Protein AF-A0A3M1NXR2-F1 (afdb_monomer)

Structure (mmCIF, N/CA/C/O backbone):
data_AF-A0A3M1NXR2-F1
#
_entry.id   AF-A0A3M1NXR2-F1
#
loop_
_atom_site.group_PDB
_atom_site.id
_atom_site.type_symbol
_atom_site.label_atom_id
_atom_site.label_alt_id
_atom_site.label_comp_id
_atom_site.label_asym_id
_atom_site.label_entity_id
_atom_site.label_seq_id
_atom_site.pdbx_PDB_ins_code
_atom_site.Cartn_x
_atom_site.Cartn_y
_atom_site.Cartn_z
_atom_site.occupancy
_atom_site.B_iso_or_equiv
_atom_site.auth_seq_id
_atom_site.auth_comp_id
_atom_site.auth_asym_id
_atom_site.auth_atom_id
_atom_site.pdbx_PDB_model_num
ATOM 1 N N . ILE A 1 1 ? -6.628 12.000 3.036 1.00 76.62 1 ILE A N 1
ATOM 2 C CA . ILE A 1 1 ? -5.170 12.057 3.287 1.00 76.62 1 ILE A CA 1
ATOM 3 C C . ILE A 1 1 ? -4.744 13.519 3.333 1.00 76.62 1 ILE A C 1
ATOM 5 O O . ILE A 1 1 ? -5.056 14.256 2.402 1.00 76.62 1 ILE A O 1
ATOM 9 N N . GLY A 1 2 ? -4.157 13.952 4.447 1.00 85.00 2 GLY A N 1
ATOM 10 C CA . GLY A 1 2 ? -3.711 15.325 4.679 1.00 85.00 2 GLY A CA 1
ATOM 11 C C . GLY A 1 2 ? -2.404 15.678 3.963 1.00 85.00 2 GLY A C 1
ATOM 12 O O . GLY A 1 2 ? -1.681 14.808 3.490 1.00 85.00 2 GLY A O 1
ATOM 13 N N . LEU A 1 3 ? -2.099 16.979 3.904 1.00 82.31 3 LEU A N 1
ATOM 14 C CA . LEU A 1 3 ? -0.953 17.542 3.170 1.00 82.31 3 LEU A CA 1
ATOM 15 C C . LEU A 1 3 ? 0.428 17.142 3.727 1.00 82.31 3 LEU A C 1
ATOM 17 O O . LEU A 1 3 ? 1.399 17.181 2.981 1.00 82.31 3 LEU A O 1
ATOM 21 N N . ASN A 1 4 ? 0.512 16.743 5.001 1.00 91.12 4 ASN A N 1
ATOM 22 C CA . ASN A 1 4 ? 1.764 16.385 5.686 1.00 91.12 4 ASN A CA 1
ATOM 23 C C . ASN A 1 4 ? 1.843 14.895 6.047 1.00 91.12 4 ASN A C 1
ATOM 25 O O . ASN A 1 4 ? 2.584 14.519 6.950 1.00 91.12 4 ASN A O 1
ATOM 29 N N . GLU A 1 5 ? 1.050 14.055 5.384 1.00 96.56 5 GLU A N 1
ATOM 30 C CA . GLU A 1 5 ? 1.085 12.615 5.615 1.00 96.56 5 GLU A CA 1
ATOM 31 C C . GLU A 1 5 ? 1.945 11.901 4.568 1.00 96.56 5 GLU A C 1
ATOM 33 O O . GLU A 1 5 ? 1.968 12.260 3.386 1.00 96.56 5 GLU A O 1
ATOM 38 N N . HIS A 1 6 ? 2.623 10.841 4.990 1.00 96.50 6 HIS A N 1
ATOM 39 C CA . HIS A 1 6 ? 3.525 10.076 4.148 1.00 96.50 6 HIS A CA 1
ATOM 40 C C . HIS A 1 6 ? 2.839 8.813 3.650 1.00 96.50 6 HIS A C 1
ATOM 42 O O . HIS A 1 6 ? 2.620 7.870 4.416 1.00 96.50 6 HIS A O 1
ATOM 48 N N . TYR A 1 7 ? 2.561 8.764 2.345 1.00 96.38 7 TYR A N 1
ATOM 49 C CA . TYR A 1 7 ? 2.012 7.576 1.692 1.00 96.38 7 TYR A CA 1
ATOM 50 C C . TYR A 1 7 ? 2.775 6.306 2.065 1.00 96.38 7 TYR A C 1
ATOM 52 O O . TYR A 1 7 ? 4.008 6.290 2.171 1.00 96.38 7 TYR A O 1
ATOM 60 N N . CYS A 1 8 ? 2.023 5.222 2.238 1.00 96.88 8 CYS A N 1
ATOM 61 C CA . CYS A 1 8 ? 2.592 3.927 2.559 1.00 96.88 8 CYS A CA 1
ATOM 62 C C . CYS A 1 8 ? 3.596 3.490 1.482 1.00 96.88 8 CYS A C 1
ATOM 64 O O . CYS A 1 8 ? 3.244 3.238 0.332 1.00 96.88 8 CYS A O 1
ATOM 66 N N . ARG A 1 9 ? 4.866 3.336 1.871 1.00 96.06 9 ARG A N 1
ATOM 67 C CA . ARG A 1 9 ? 5.958 2.941 0.965 1.00 96.06 9 ARG A CA 1
ATOM 68 C C . ARG A 1 9 ? 5.849 1.504 0.436 1.00 96.06 9 ARG A C 1
ATOM 70 O O . ARG A 1 9 ? 6.593 1.152 -0.471 1.00 96.06 9 ARG A O 1
ATOM 77 N N . ARG A 1 10 ? 4.913 0.710 0.972 1.00 96.88 10 ARG A N 1
ATOM 78 C CA . ARG A 1 10 ? 4.549 -0.638 0.498 1.00 96.88 10 ARG A CA 1
ATOM 79 C C . ARG A 1 10 ? 3.491 -0.636 -0.612 1.00 96.88 10 ARG A C 1
ATOM 81 O O . ARG A 1 10 ? 3.087 -1.698 -1.080 1.00 96.88 10 ARG A O 1
ATOM 88 N N . TRP A 1 11 ? 2.993 0.533 -1.019 1.00 97.12 11 TRP A N 1
ATOM 89 C CA . TRP A 1 11 ? 2.186 0.627 -2.231 1.00 97.12 11 TRP A CA 1
ATOM 90 C C . TRP A 1 11 ? 3.032 0.249 -3.442 1.00 97.12 11 TRP A C 1
ATOM 92 O O . TRP A 1 11 ? 4.122 0.788 -3.628 1.00 97.12 11 TRP A O 1
ATOM 102 N N . LEU A 1 12 ? 2.496 -0.632 -4.288 1.00 96.94 12 LEU A N 1
ATOM 103 C CA . LEU A 1 12 ? 3.221 -1.187 -5.430 1.00 96.94 12 LEU A CA 1
ATOM 104 C C . LEU A 1 12 ? 3.713 -0.107 -6.413 1.00 96.94 12 LEU A C 1
ATOM 106 O O . LEU A 1 12 ? 4.806 -0.213 -6.961 1.00 96.94 12 LEU A O 1
ATOM 110 N N . SER A 1 13 ? 2.959 0.989 -6.573 1.00 96.00 13 SER A N 1
ATOM 111 C CA . SER A 1 13 ? 3.391 2.154 -7.365 1.00 96.00 13 SER A CA 1
ATOM 112 C C . SER A 1 13 ? 4.674 2.791 -6.843 1.00 96.00 13 SER A C 1
ATOM 114 O O . SER A 1 13 ? 5.447 3.313 -7.640 1.00 96.00 13 SER A O 1
ATOM 116 N N . ILE A 1 14 ? 4.899 2.772 -5.530 1.00 95.31 14 ILE A N 1
ATOM 117 C CA . ILE A 1 14 ? 6.072 3.371 -4.891 1.00 95.31 14 ILE A CA 1
ATOM 118 C C . ILE A 1 14 ? 7.226 2.368 -4.843 1.00 95.31 14 ILE A C 1
ATOM 120 O O . ILE A 1 14 ? 8.366 2.758 -5.101 1.00 95.31 14 ILE A O 1
ATOM 124 N N . SER A 1 15 ? 6.959 1.094 -4.534 1.00 93.50 15 SER A N 1
ATOM 125 C CA . SER A 1 15 ? 8.011 0.073 -4.456 1.00 93.50 15 SER A CA 1
ATOM 126 C C . SER A 1 15 ? 8.674 -0.155 -5.814 1.00 93.50 15 SER A C 1
ATOM 128 O O . SER A 1 15 ? 9.896 -0.078 -5.898 1.00 93.50 15 SER A O 1
ATOM 130 N N . VAL A 1 16 ? 7.890 -0.274 -6.892 1.00 94.19 16 VAL A N 1
ATOM 131 C CA . VAL A 1 16 ? 8.434 -0.454 -8.249 1.00 94.19 16 VAL A CA 1
ATOM 132 C C . VAL A 1 16 ? 9.298 0.739 -8.666 1.00 94.19 16 VAL A C 1
ATOM 134 O O . VAL A 1 16 ? 10.349 0.556 -9.271 1.00 94.19 16 VAL A O 1
ATOM 137 N N . LEU A 1 17 ? 8.914 1.972 -8.312 1.00 92.44 17 LEU A N 1
ATOM 138 C CA . LEU A 1 17 ? 9.742 3.150 -8.604 1.00 92.44 17 LEU A CA 1
ATOM 139 C C . LEU A 1 17 ? 11.075 3.127 -7.846 1.00 92.44 17 LEU A C 1
ATOM 141 O O . LEU A 1 17 ? 12.092 3.556 -8.388 1.00 92.44 17 LEU A O 1
ATOM 145 N N . ARG A 1 18 ? 11.092 2.622 -6.607 1.00 89.62 18 ARG A N 1
ATOM 146 C CA . ARG A 1 18 ? 12.333 2.461 -5.834 1.00 89.62 18 ARG A CA 1
ATOM 147 C C . ARG A 1 18 ? 13.232 1.384 -6.421 1.00 89.62 18 ARG A C 1
ATOM 149 O O . ARG A 1 18 ? 14.435 1.598 -6.479 1.00 89.62 18 ARG A O 1
ATOM 156 N N . GLU A 1 19 ? 12.658 0.272 -6.866 1.00 89.19 19 GLU A N 1
ATOM 157 C CA . GLU A 1 19 ? 13.390 -0.789 -7.565 1.00 89.19 19 GLU A CA 1
ATOM 158 C C . GLU A 1 19 ? 14.015 -0.250 -8.860 1.00 89.19 19 GLU A C 1
ATOM 160 O O . GLU A 1 19 ? 15.205 -0.431 -9.091 1.00 89.19 19 GLU A O 1
ATOM 165 N N . MET A 1 20 ? 13.254 0.513 -9.656 1.00 88.62 20 MET A N 1
ATOM 166 C CA . MET A 1 20 ? 13.770 1.162 -10.872 1.00 88.62 20 MET A CA 1
ATOM 167 C C . MET A 1 20 ? 14.930 2.115 -10.588 1.00 88.62 20 MET A C 1
ATOM 169 O O . MET A 1 20 ? 15.919 2.117 -11.320 1.00 88.62 20 MET A O 1
ATOM 173 N N . ALA A 1 21 ? 14.826 2.900 -9.515 1.00 86.19 21 ALA A N 1
ATOM 174 C CA . ALA A 1 21 ? 15.898 3.795 -9.098 1.00 86.19 21 ALA A CA 1
ATOM 175 C C . ALA A 1 21 ? 17.136 3.035 -8.581 1.00 86.19 21 ALA A C 1
ATOM 177 O O . ALA A 1 21 ? 18.260 3.484 -8.799 1.00 86.19 21 ALA A O 1
ATOM 178 N N . ALA A 1 22 ? 16.947 1.896 -7.906 1.00 85.62 22 ALA A N 1
ATOM 179 C CA . ALA A 1 22 ? 18.032 1.081 -7.360 1.00 85.62 22 ALA A CA 1
ATOM 180 C C . ALA A 1 22 ? 18.835 0.344 -8.444 1.00 85.62 22 ALA A C 1
ATOM 182 O O . ALA A 1 22 ? 20.045 0.184 -8.295 1.00 85.62 22 ALA A O 1
ATOM 183 N N . ASP A 1 23 ? 18.199 -0.022 -9.557 1.00 81.88 23 ASP A N 1
ATOM 184 C CA . ASP A 1 23 ? 18.844 -0.707 -10.688 1.00 81.88 23 ASP A CA 1
ATOM 185 C C . ASP A 1 23 ? 19.720 0.222 -11.555 1.00 81.88 23 ASP A C 1
ATOM 187 O O . ASP A 1 23 ? 20.118 -0.131 -12.664 1.00 81.88 23 ASP A O 1
ATOM 191 N N . GLY A 1 24 ? 20.024 1.430 -11.070 1.00 70.31 24 GLY A N 1
ATOM 192 C CA . GLY A 1 24 ? 20.849 2.414 -11.771 1.00 70.31 24 GLY A CA 1
ATOM 193 C C . GLY A 1 24 ? 20.086 3.286 -12.769 1.00 70.31 24 GLY A C 1
ATOM 194 O O . GLY A 1 24 ? 20.716 4.098 -13.439 1.00 70.31 24 GLY A O 1
ATOM 195 N N . GLY A 1 25 ? 18.754 3.158 -12.835 1.00 64.88 25 GLY A N 1
ATOM 196 C CA . GLY A 1 25 ? 17.882 3.993 -13.657 1.00 64.88 25 GLY A CA 1
ATOM 197 C C . GLY A 1 25 ? 18.117 3.785 -15.150 1.00 64.88 25 GLY A C 1
ATOM 198 O O . GLY A 1 25 ? 18.929 4.465 -15.774 1.00 64.88 25 GLY A O 1
ATOM 199 N N . SER A 1 26 ? 17.370 2.863 -15.751 1.00 65.31 26 SER A N 1
ATOM 200 C CA . SER A 1 26 ? 17.401 2.700 -17.201 1.00 65.31 26 SER A CA 1
ATOM 201 C C . SER A 1 26 ? 16.941 3.973 -17.902 1.00 65.31 26 SER A C 1
ATOM 203 O O . SER A 1 26 ? 15.879 4.529 -17.603 1.00 65.31 26 SER A O 1
ATOM 205 N N . THR A 1 27 ? 17.763 4.438 -18.839 1.00 66.06 27 THR A N 1
ATOM 206 C CA . THR A 1 27 ? 17.447 5.561 -19.724 1.00 66.06 27 THR A CA 1
ATOM 207 C C . THR A 1 27 ? 16.725 5.106 -20.985 1.00 66.06 27 THR A C 1
ATOM 209 O O . THR A 1 27 ? 16.337 5.959 -21.782 1.00 66.06 27 THR A O 1
ATOM 212 N N . ASP A 1 28 ? 16.523 3.794 -21.166 1.00 75.06 28 ASP A N 1
ATOM 213 C CA . ASP A 1 28 ? 15.774 3.254 -22.292 1.00 75.06 28 ASP A CA 1
ATOM 214 C C . ASP A 1 28 ? 14.280 3.584 -22.123 1.00 75.06 28 ASP A C 1
ATOM 216 O O . ASP A 1 28 ? 13.611 3.010 -21.260 1.00 75.06 28 ASP A O 1
ATOM 220 N N . PRO A 1 29 ? 13.711 4.480 -22.950 1.00 70.75 29 PRO A N 1
ATOM 221 C CA . PRO A 1 29 ? 12.309 4.872 -22.839 1.00 70.75 29 PRO A CA 1
ATOM 222 C C . PRO A 1 29 ? 11.335 3.729 -23.163 1.00 70.75 29 PRO A C 1
ATOM 224 O O . PRO A 1 29 ? 10.129 3.888 -22.958 1.00 70.75 29 PRO A O 1
ATOM 227 N N . THR A 1 30 ? 11.824 2.601 -23.686 1.00 77.75 30 THR A N 1
ATOM 228 C CA . THR A 1 30 ? 11.022 1.407 -23.968 1.00 77.75 30 THR A CA 1
ATOM 229 C C . THR A 1 30 ? 10.943 0.444 -22.784 1.00 77.75 30 THR A C 1
ATOM 231 O O . THR A 1 30 ? 10.048 -0.407 -22.761 1.00 77.75 30 THR A O 1
ATOM 234 N N . GLU A 1 31 ? 11.796 0.600 -21.763 1.00 84.75 31 GLU A N 1
ATOM 235 C CA . GLU A 1 31 ? 11.726 -0.243 -20.573 1.00 84.75 31 GLU A CA 1
ATOM 236 C C . GLU A 1 31 ? 10.403 -0.020 -19.839 1.00 84.75 31 GLU A C 1
ATOM 238 O O . GLU A 1 31 ? 10.038 1.089 -19.445 1.00 84.75 31 GLU A O 1
ATOM 243 N N . THR A 1 32 ? 9.677 -1.114 -19.632 1.00 89.88 32 THR A N 1
ATOM 244 C CA . THR A 1 32 ? 8.433 -1.120 -18.873 1.00 89.88 32 THR A CA 1
ATOM 245 C C . THR A 1 32 ? 8.490 -2.226 -17.839 1.00 89.88 32 THR A C 1
ATOM 247 O O . THR A 1 32 ? 8.748 -3.384 -18.168 1.00 89.88 32 THR A O 1
ATOM 250 N N . ARG A 1 33 ? 8.192 -1.881 -16.589 1.00 92.50 33 ARG A N 1
ATOM 251 C CA . ARG A 1 33 ? 8.043 -2.845 -15.502 1.00 92.50 33 ARG A CA 1
ATOM 252 C C . ARG A 1 33 ? 6.581 -3.017 -15.174 1.00 92.50 33 ARG A C 1
ATOM 254 O O . ARG A 1 33 ? 5.859 -2.036 -15.008 1.00 92.50 33 ARG A O 1
ATOM 261 N N . VAL A 1 34 ? 6.159 -4.269 -15.077 1.00 94.81 34 VAL A N 1
ATOM 262 C CA . VAL A 1 34 ? 4.802 -4.634 -14.686 1.00 94.81 34 VAL A CA 1
ATOM 263 C C . VAL A 1 34 ? 4.890 -5.527 -13.465 1.00 94.81 34 VAL A C 1
ATOM 265 O O . VAL A 1 34 ? 5.609 -6.523 -13.476 1.00 94.81 34 VAL A O 1
ATOM 268 N N . ALA A 1 35 ? 4.150 -5.173 -12.425 1.00 96.38 35 ALA A N 1
ATOM 269 C CA . ALA A 1 35 ? 4.073 -5.952 -11.202 1.00 96.38 35 ALA A CA 1
ATOM 270 C C . ALA A 1 35 ? 2.620 -6.078 -10.748 1.00 96.38 35 ALA A C 1
ATOM 272 O O . ALA A 1 35 ? 1.765 -5.266 -11.114 1.00 96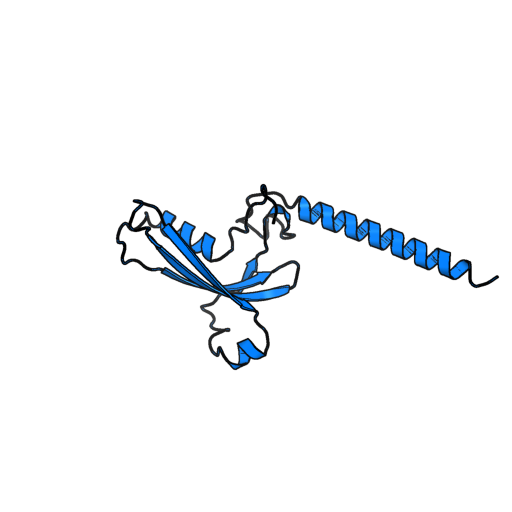.38 35 ALA A O 1
ATOM 273 N N . ALA A 1 36 ? 2.348 -7.088 -9.926 1.00 97.38 36 ALA A N 1
ATOM 274 C CA . ALA A 1 36 ? 1.054 -7.273 -9.291 1.00 97.38 36 ALA A CA 1
ATOM 275 C C . ALA A 1 36 ? 1.215 -7.570 -7.797 1.00 97.38 36 ALA A C 1
ATOM 277 O O . ALA A 1 36 ? 2.192 -8.183 -7.375 1.00 97.38 36 ALA A O 1
ATOM 278 N N . GLN A 1 37 ? 0.232 -7.149 -7.007 1.00 97.88 37 GLN A N 1
ATOM 279 C CA . GLN A 1 37 ? 0.190 -7.328 -5.557 1.00 97.88 37 GLN A CA 1
ATOM 280 C C . GLN A 1 37 ? -1.257 -7.440 -5.082 1.00 97.88 37 GLN A C 1
ATOM 282 O O . GLN A 1 37 ? -2.142 -6.754 -5.590 1.00 97.88 37 GLN A O 1
ATOM 287 N N . ARG A 1 38 ? -1.499 -8.235 -4.041 1.00 98.31 38 ARG A N 1
ATOM 288 C CA . ARG A 1 38 ? -2.729 -8.177 -3.245 1.00 98.31 38 ARG A CA 1
ATOM 289 C C . ARG A 1 38 ? -2.491 -7.279 -2.035 1.00 98.31 38 ARG A C 1
ATOM 291 O O . ARG A 1 38 ? -1.835 -7.672 -1.076 1.00 98.31 38 ARG A O 1
ATOM 298 N N . SER A 1 39 ? -2.989 -6.055 -2.102 1.00 98.12 39 SER A N 1
ATOM 299 C CA . SER A 1 39 ? -2.832 -5.039 -1.062 1.00 98.12 39 SER A CA 1
ATOM 300 C C . SER A 1 39 ? -3.913 -5.220 0.000 1.00 98.12 39 SER A C 1
ATOM 302 O O . SER A 1 39 ? -5.082 -4.952 -0.278 1.00 98.12 39 SER A O 1
ATOM 304 N N . ARG A 1 40 ? -3.540 -5.671 1.202 1.00 98.12 40 ARG A N 1
ATOM 305 C CA . ARG A 1 40 ? -4.444 -5.806 2.355 1.00 98.12 40 ARG A CA 1
ATOM 306 C C . ARG A 1 40 ? -4.308 -4.577 3.248 1.00 98.12 40 ARG A C 1
ATOM 308 O O . ARG A 1 40 ? -3.247 -4.359 3.828 1.00 98.12 40 ARG A O 1
ATOM 315 N N . PHE A 1 41 ? -5.369 -3.789 3.366 1.00 97.75 41 PHE A N 1
ATOM 316 C CA . PHE A 1 41 ? -5.408 -2.635 4.261 1.00 97.75 41 PHE A CA 1
ATOM 317 C C . PHE A 1 41 ? -5.579 -3.106 5.702 1.00 97.75 41 PHE A C 1
ATOM 319 O O . PHE A 1 41 ? -6.600 -3.699 6.042 1.00 97.75 41 PHE A O 1
ATOM 326 N N . VAL A 1 42 ? -4.577 -2.850 6.540 1.00 96.81 42 VAL A N 1
ATOM 327 C CA . VAL A 1 42 ? -4.498 -3.414 7.900 1.00 96.81 42 VAL A CA 1
ATOM 328 C C . VAL A 1 42 ? -5.639 -2.971 8.817 1.00 96.81 42 VAL A C 1
ATOM 330 O O . VAL A 1 42 ? -6.099 -3.763 9.628 1.00 96.81 42 VAL A O 1
ATOM 333 N N . GLU A 1 43 ? -6.147 -1.748 8.645 1.00 92.88 43 GLU A N 1
ATOM 334 C CA . GLU A 1 43 ? -7.194 -1.197 9.519 1.00 92.88 43 GLU A CA 1
ATOM 335 C C . GLU A 1 43 ? -8.610 -1.608 9.110 1.00 92.88 43 GLU A C 1
ATOM 337 O O . GLU A 1 43 ? -9.500 -1.731 9.948 1.00 92.88 43 GLU A O 1
ATOM 342 N N . THR A 1 44 ? -8.843 -1.794 7.810 1.00 94.94 44 THR A N 1
ATOM 343 C CA . THR A 1 44 ? -10.182 -2.074 7.269 1.00 94.94 44 THR A CA 1
ATOM 344 C C . THR A 1 44 ? -10.370 -3.538 6.891 1.00 94.94 44 THR A C 1
ATOM 346 O O . THR A 1 44 ? -11.495 -3.975 6.665 1.00 94.94 44 THR A O 1
ATOM 349 N N . GLY A 1 45 ? -9.277 -4.294 6.756 1.00 95.69 45 GLY A N 1
ATOM 350 C CA . GLY A 1 45 ? -9.271 -5.642 6.194 1.00 95.69 45 GLY A CA 1
ATOM 351 C C . GLY A 1 45 ? -9.557 -5.690 4.690 1.00 95.69 45 GLY A C 1
ATOM 352 O O . GLY A 1 45 ? -9.551 -6.778 4.114 1.00 95.69 45 GLY A O 1
ATOM 353 N N . ALA A 1 46 ? -9.796 -4.545 4.038 1.00 97.00 46 ALA A N 1
ATOM 354 C CA . ALA A 1 46 ? -10.098 -4.494 2.616 1.00 97.00 46 ALA A CA 1
ATOM 355 C C . ALA A 1 46 ? -8.893 -4.962 1.792 1.00 97.00 46 ALA A C 1
ATOM 357 O O . ALA A 1 46 ? -7.758 -4.537 2.014 1.00 97.00 46 ALA A O 1
ATOM 358 N N . GLU A 1 47 ? -9.150 -5.820 0.811 1.00 97.88 47 GLU A N 1
ATOM 359 C CA . GLU A 1 47 ? -8.129 -6.353 -0.084 1.00 97.88 47 GLU A CA 1
ATOM 360 C C . GLU A 1 47 ? -8.326 -5.827 -1.501 1.00 97.88 47 GLU A C 1
ATOM 362 O O . GLU A 1 47 ? -9.431 -5.877 -2.045 1.00 97.88 47 GLU A O 1
ATOM 367 N N . PHE A 1 48 ? -7.240 -5.368 -2.117 1.00 98.25 48 PHE A N 1
ATOM 368 C CA . PHE A 1 48 ? -7.227 -4.899 -3.496 1.00 98.25 48 PHE A CA 1
ATOM 369 C C . PHE A 1 48 ? -6.188 -5.652 -4.320 1.00 98.25 48 PHE A C 1
ATOM 371 O O . PHE A 1 48 ? -4.998 -5.633 -4.003 1.00 98.25 48 PHE A O 1
ATOM 378 N N . PHE A 1 49 ? -6.614 -6.252 -5.428 1.00 98.38 49 PHE A N 1
ATOM 379 C CA . PHE A 1 49 ? -5.702 -6.774 -6.434 1.00 98.38 49 PHE A CA 1
ATOM 380 C C . PHE A 1 49 ? -5.191 -5.595 -7.255 1.00 98.38 49 PHE A C 1
ATOM 382 O O . PHE A 1 49 ? -5.959 -4.932 -7.949 1.00 98.38 49 PHE A O 1
ATOM 389 N N . THR A 1 50 ? -3.907 -5.302 -7.132 1.00 98.12 50 THR A N 1
ATOM 390 C CA . THR A 1 50 ? -3.264 -4.128 -7.714 1.00 98.12 50 THR A CA 1
ATOM 391 C C . THR A 1 50 ? -2.318 -4.574 -8.813 1.00 98.12 50 THR A C 1
ATOM 393 O O . THR A 1 50 ? -1.495 -5.456 -8.583 1.00 98.12 50 THR A O 1
ATOM 396 N N . ILE A 1 51 ? -2.417 -3.958 -9.987 1.00 97.69 51 ILE A N 1
ATOM 397 C CA . ILE A 1 51 ? -1.450 -4.096 -11.078 1.00 97.69 51 ILE A CA 1
ATOM 398 C C . ILE A 1 51 ? -0.801 -2.737 -11.276 1.00 97.69 51 ILE A C 1
ATOM 400 O O . ILE A 1 51 ? -1.504 -1.736 -11.412 1.00 97.69 51 ILE A O 1
ATOM 404 N N . THR A 1 52 ? 0.523 -2.702 -11.317 1.00 98.00 52 THR A N 1
ATOM 405 C CA . THR A 1 52 ? 1.294 -1.481 -11.531 1.00 98.00 52 THR A CA 1
ATOM 406 C C . THR A 1 52 ? 2.105 -1.600 -12.803 1.00 98.00 52 THR A C 1
ATOM 408 O O . THR A 1 52 ? 2.747 -2.621 -13.036 1.00 98.00 52 THR A O 1
ATOM 411 N N . VAL A 1 53 ? 2.104 -0.532 -13.594 1.00 96.12 53 VAL A N 1
ATOM 412 C CA . VAL A 1 53 ? 3.004 -0.349 -14.731 1.00 96.12 53 VAL A CA 1
ATOM 413 C C . VAL A 1 53 ? 3.894 0.849 -14.439 1.00 96.12 53 VAL A C 1
ATOM 415 O O . VAL A 1 53 ? 3.383 1.920 -14.111 1.00 96.12 53 VAL A O 1
ATOM 418 N N . ALA A 1 54 ? 5.206 0.683 -14.561 1.00 94.38 54 ALA A N 1
ATOM 419 C CA . ALA A 1 54 ? 6.182 1.749 -14.395 1.00 94.38 54 ALA A CA 1
ATOM 420 C C . ALA A 1 54 ? 7.119 1.840 -15.601 1.00 94.38 54 ALA A C 1
ATOM 422 O O . ALA A 1 54 ? 7.452 0.829 -16.216 1.00 94.38 54 ALA A O 1
ATOM 423 N N . ARG A 1 55 ? 7.518 3.063 -15.951 1.00 92.06 55 ARG A N 1
ATOM 424 C CA . ARG A 1 55 ? 8.375 3.357 -17.105 1.00 92.06 55 ARG A CA 1
ATOM 425 C C . ARG A 1 55 ? 9.218 4.615 -16.878 1.00 92.06 55 ARG A C 1
ATOM 427 O O . ARG A 1 55 ? 8.779 5.504 -16.134 1.00 92.06 55 ARG A O 1
ATOM 434 N N . PRO A 1 56 ? 10.380 4.748 -17.534 1.00 89.19 56 PRO A N 1
ATOM 435 C CA . PRO A 1 56 ? 11.115 6.006 -17.594 1.00 89.19 56 PRO A CA 1
ATOM 436 C C . PRO A 1 56 ? 10.287 7.133 -18.222 1.00 89.19 56 PRO A C 1
ATOM 438 O O . PRO A 1 56 ? 9.407 6.916 -19.060 1.00 89.19 56 PRO A O 1
ATOM 441 N N . LEU A 1 57 ? 10.552 8.362 -17.796 1.00 86.75 57 LEU A N 1
ATOM 442 C CA . LEU A 1 57 ? 9.967 9.559 -18.380 1.00 86.75 57 LEU A CA 1
ATOM 443 C C . LEU A 1 57 ? 10.762 9.959 -19.623 1.00 86.75 57 LEU A C 1
ATOM 445 O O . LEU A 1 57 ? 11.947 10.256 -19.539 1.00 86.75 57 LEU A O 1
ATOM 449 N N . ALA A 1 58 ? 10.086 10.063 -20.767 1.00 76.06 58 ALA A N 1
ATOM 450 C CA . ALA A 1 58 ? 10.731 10.403 -22.038 1.00 76.06 58 ALA A CA 1
ATOM 451 C C . ALA A 1 58 ? 11.445 11.772 -22.034 1.00 76.06 58 ALA A C 1
ATOM 453 O O . ALA A 1 58 ? 12.406 11.968 -22.768 1.00 76.06 58 ALA A O 1
ATOM 454 N N . LEU A 1 59 ? 10.967 12.722 -21.221 1.00 75.44 59 LEU A N 1
ATOM 455 C CA . LEU A 1 59 ? 11.457 14.106 -21.193 1.00 75.44 59 LEU A CA 1
ATOM 456 C C . LEU A 1 59 ? 12.356 14.425 -19.987 1.00 75.44 59 LEU A C 1
ATOM 458 O O . LEU A 1 59 ? 12.845 15.546 -19.886 1.00 75.44 59 LEU A O 1
ATOM 462 N N . SER A 1 60 ? 12.557 13.483 -19.061 1.00 73.88 60 SER A N 1
ATOM 463 C CA . SER A 1 60 ? 13.326 13.710 -17.831 1.00 73.88 60 SER A CA 1
ATOM 464 C C . SER A 1 60 ? 14.310 12.568 -17.615 1.00 73.88 60 SER A C 1
ATOM 466 O O . SER A 1 60 ? 13.908 11.459 -17.262 1.00 73.88 60 SER A O 1
ATOM 468 N N . GLN A 1 61 ? 15.600 12.833 -17.841 1.00 70.94 61 GLN A N 1
ATOM 469 C CA . GLN A 1 61 ? 16.640 11.824 -17.644 1.00 70.94 61 GLN A CA 1
ATOM 470 C C . GLN A 1 61 ? 16.697 11.392 -16.173 1.00 70.94 61 GLN A C 1
ATOM 472 O O . GLN A 1 61 ? 16.780 12.229 -15.277 1.00 70.94 61 GLN A O 1
ATOM 477 N N . GLY A 1 62 ? 16.614 10.080 -15.933 1.00 73.62 62 GLY A N 1
ATOM 478 C CA . GLY A 1 62 ? 16.561 9.489 -14.589 1.00 73.62 62 GLY A CA 1
ATOM 479 C C . GLY A 1 62 ? 15.203 9.608 -13.883 1.00 73.62 62 GLY A C 1
ATOM 480 O O . GLY A 1 62 ? 15.052 9.137 -12.759 1.00 73.62 62 GLY A O 1
ATOM 481 N N . GLY A 1 63 ? 14.200 10.226 -14.516 1.00 84.62 63 GLY A N 1
ATOM 482 C CA . GLY A 1 63 ? 12.837 10.268 -14.000 1.00 84.62 63 GLY A CA 1
ATOM 483 C C . GLY A 1 63 ? 12.057 9.004 -14.357 1.00 84.62 63 GLY A C 1
ATOM 484 O O . GLY A 1 63 ? 12.121 8.528 -15.488 1.00 84.62 63 GLY A O 1
ATOM 485 N N . HIS A 1 64 ? 11.248 8.504 -13.425 1.00 90.12 64 HIS A N 1
ATOM 486 C CA . HIS A 1 64 ? 10.341 7.377 -13.650 1.00 90.12 64 HIS A CA 1
ATOM 487 C C . HIS A 1 64 ? 8.908 7.755 -13.273 1.00 90.12 64 HIS A C 1
ATOM 489 O O . HIS A 1 64 ? 8.672 8.593 -12.403 1.00 90.12 64 HIS A O 1
ATOM 495 N N . SER A 1 65 ? 7.940 7.128 -13.933 1.00 92.44 65 SER A N 1
ATOM 496 C CA . SER A 1 65 ? 6.515 7.261 -13.624 1.00 92.44 65 SER A CA 1
ATOM 497 C C . SER A 1 65 ? 5.892 5.889 -13.464 1.00 92.44 65 SER A C 1
ATOM 499 O O . SER A 1 65 ? 6.269 4.957 -14.174 1.00 92.44 65 SER A O 1
ATOM 501 N N . SER A 1 66 ? 4.936 5.766 -12.548 1.00 95.06 66 SER A N 1
ATOM 502 C CA . SER A 1 66 ? 4.155 4.549 -12.373 1.00 95.06 66 SER A CA 1
ATOM 503 C C . SER A 1 66 ? 2.670 4.866 -12.274 1.00 95.06 66 SER A C 1
ATOM 505 O O . SER A 1 66 ? 2.263 5.935 -11.816 1.00 95.06 66 SER A O 1
ATOM 507 N N . ILE A 1 67 ? 1.858 3.921 -12.729 1.00 96.00 67 ILE A N 1
ATOM 508 C CA . ILE A 1 67 ? 0.410 3.927 -12.579 1.00 96.00 67 ILE A CA 1
ATOM 509 C C . ILE A 1 67 ? -0.019 2.591 -11.993 1.00 96.00 67 ILE A C 1
ATOM 511 O O . ILE A 1 67 ? 0.487 1.544 -12.395 1.00 96.00 67 ILE A O 1
ATOM 515 N N . SER A 1 68 ? -0.961 2.633 -11.055 1.00 96.69 68 SER A N 1
ATOM 516 C CA . SER A 1 68 ? -1.556 1.445 -10.452 1.00 96.69 68 SER A CA 1
ATOM 517 C C . SER A 1 68 ? -3.044 1.392 -10.740 1.00 96.69 68 SER A C 1
ATOM 519 O O . SER A 1 68 ? -3.750 2.383 -10.562 1.00 96.69 68 SER A O 1
ATOM 521 N N . LEU A 1 69 ? -3.522 0.213 -11.120 1.00 97.62 69 LEU A N 1
ATOM 522 C CA . LEU A 1 69 ? -4.935 -0.121 -11.195 1.00 97.62 69 LEU A CA 1
ATOM 523 C C . LEU A 1 69 ? -5.262 -1.114 -10.080 1.00 97.62 69 LEU A C 1
ATOM 525 O O . LEU A 1 69 ? -4.687 -2.200 -10.032 1.00 97.62 69 LEU A O 1
ATOM 529 N N . GLY A 1 70 ? -6.165 -0.728 -9.181 1.00 97.00 70 GLY A N 1
ATOM 530 C CA . GLY A 1 70 ? -6.609 -1.548 -8.057 1.00 97.00 70 GLY A CA 1
ATOM 531 C C . GLY A 1 70 ? -8.044 -2.031 -8.241 1.00 97.00 70 GLY A C 1
ATOM 532 O O . GLY A 1 70 ? -8.933 -1.240 -8.546 1.00 97.00 70 GLY A O 1
ATOM 533 N N . PHE A 1 71 ? -8.279 -3.317 -8.003 1.00 98.00 71 PHE A N 1
ATOM 534 C CA . PHE A 1 71 ? -9.603 -3.930 -8.000 1.00 98.00 71 PHE A CA 1
ATOM 535 C C . PHE A 1 71 ? -9.933 -4.434 -6.603 1.00 98.00 71 PHE A C 1
ATOM 537 O O . PHE A 1 71 ? -9.170 -5.218 -6.040 1.00 98.00 71 PHE A O 1
ATOM 544 N N . LEU A 1 72 ? -11.077 -4.029 -6.054 1.00 97.94 72 LEU A N 1
ATOM 545 C CA . LEU A 1 72 ? -11.559 -4.574 -4.787 1.00 97.94 72 LEU A CA 1
ATOM 546 C C . LEU A 1 72 ? -11.779 -6.090 -4.918 1.00 97.94 72 LEU A C 1
ATOM 548 O O . LEU A 1 72 ? -12.531 -6.549 -5.781 1.00 97.94 72 LEU A O 1
ATOM 552 N N . MET A 1 73 ? -11.145 -6.870 -4.046 1.00 97.31 73 MET A N 1
ATOM 553 C CA . MET A 1 73 ? -11.194 -8.331 -4.071 1.00 97.31 73 MET A CA 1
ATOM 554 C C . MET A 1 73 ? -12.427 -8.867 -3.349 1.00 97.31 73 MET A C 1
ATOM 556 O O . MET A 1 73 ? -12.356 -9.376 -2.232 1.00 97.31 73 MET A O 1
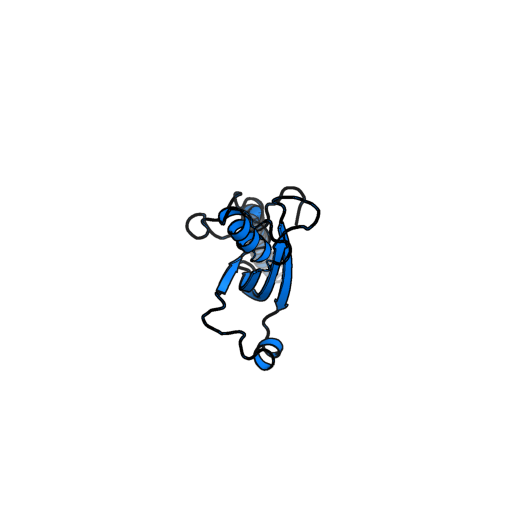ATOM 560 N N . ASN A 1 74 ? -13.567 -8.799 -4.024 1.00 96.81 74 ASN A N 1
ATOM 561 C CA . ASN A 1 74 ? -14.791 -9.475 -3.603 1.00 96.81 74 ASN A CA 1
ATOM 562 C C . ASN A 1 74 ? -14.981 -10.813 -4.344 1.00 96.81 74 ASN A C 1
ATOM 564 O O . ASN A 1 74 ? -14.200 -11.186 -5.226 1.00 96.81 74 ASN A O 1
ATOM 568 N N . ASP A 1 75 ? -16.049 -11.541 -4.016 1.00 96.69 75 ASP A N 1
ATOM 569 C CA . ASP A 1 75 ? -16.335 -12.832 -4.651 1.00 96.69 75 ASP A CA 1
ATOM 570 C C . ASP A 1 75 ? -16.593 -12.709 -6.158 1.00 96.69 75 ASP A C 1
ATOM 572 O O . ASP A 1 75 ? -16.286 -13.629 -6.915 1.00 96.69 75 ASP A O 1
ATOM 576 N N . ALA A 1 76 ? -17.126 -11.574 -6.623 1.00 97.12 76 ALA A N 1
ATOM 577 C CA . ALA A 1 76 ? -17.324 -11.331 -8.049 1.00 97.12 76 ALA A CA 1
ATOM 578 C C . ALA A 1 76 ? -15.986 -11.235 -8.793 1.00 97.12 76 ALA A C 1
ATOM 580 O O . ALA A 1 76 ? -15.813 -11.892 -9.820 1.00 97.12 76 ALA A O 1
ATOM 581 N N . PHE A 1 77 ? -15.018 -10.500 -8.241 1.00 97.50 77 PHE A N 1
ATOM 582 C CA . PHE A 1 77 ? -13.662 -10.426 -8.778 1.00 97.50 77 PHE A CA 1
ATOM 583 C C . PHE A 1 77 ? -13.005 -11.809 -8.815 1.00 97.50 77 PHE A C 1
ATOM 585 O O . PHE A 1 77 ? -12.510 -12.228 -9.862 1.00 97.50 77 PHE A O 1
ATOM 592 N N . LYS A 1 78 ? -13.073 -12.558 -7.705 1.00 96.81 78 LYS A N 1
ATOM 593 C CA . LYS A 1 78 ? -12.463 -13.894 -7.585 1.00 96.81 78 LYS A CA 1
ATOM 594 C C . LYS A 1 78 ? -13.042 -14.915 -8.571 1.00 96.81 78 LYS A C 1
ATOM 596 O O . LYS A 1 78 ? -12.312 -15.796 -9.018 1.00 96.81 78 LYS A O 1
ATOM 601 N N . ARG A 1 79 ? -14.325 -14.792 -8.940 1.00 97.12 79 ARG A N 1
ATOM 602 C CA . ARG A 1 79 ? -14.961 -15.636 -9.971 1.00 97.12 79 ARG A CA 1
ATOM 603 C C . ARG A 1 79 ? -14.460 -15.340 -11.386 1.00 97.12 79 ARG A C 1
ATOM 605 O O . ARG A 1 79 ? -14.396 -16.256 -12.201 1.00 97.12 79 ARG A O 1
ATOM 612 N N . VAL A 1 80 ? -14.130 -14.084 -11.690 1.00 97.50 80 VAL A N 1
ATOM 613 C CA . VAL A 1 80 ? -13.712 -13.661 -13.039 1.00 97.50 80 VAL A CA 1
ATOM 614 C C . VAL A 1 80 ? -12.200 -13.802 -13.226 1.00 97.50 80 VAL A C 1
ATOM 616 O O . VAL A 1 80 ? -11.741 -14.361 -14.223 1.00 97.50 80 VAL A O 1
ATOM 619 N N . VAL A 1 81 ? -11.407 -13.324 -12.269 1.00 96.50 81 VAL A N 1
ATOM 620 C CA . VAL A 1 81 ? -9.947 -13.212 -12.397 1.00 96.50 81 VAL A CA 1
ATOM 621 C C . VAL A 1 81 ? -9.263 -14.460 -11.853 1.00 96.50 81 VAL A C 1
ATOM 623 O O . VAL A 1 81 ? -8.730 -14.452 -10.758 1.00 96.50 81 VAL A O 1
ATOM 626 N N . ARG A 1 82 ? -9.242 -15.554 -12.617 1.00 94.94 82 ARG A N 1
ATOM 627 C CA . ARG A 1 82 ? -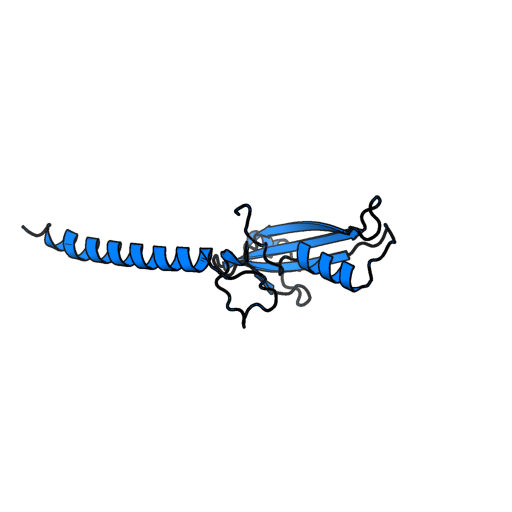8.768 -16.878 -12.145 1.00 94.94 82 ARG A CA 1
ATOM 628 C C . ARG A 1 82 ? -7.326 -16.946 -11.618 1.00 94.94 82 ARG A C 1
ATOM 630 O O . ARG A 1 82 ? -6.997 -17.909 -10.942 1.00 94.94 82 ARG A O 1
ATOM 637 N N . PHE A 1 83 ? -6.483 -15.963 -11.926 1.00 95.00 83 PHE A N 1
ATOM 638 C CA . PHE A 1 83 ? -5.090 -15.897 -11.468 1.00 95.00 83 PHE A CA 1
ATOM 639 C C . PHE A 1 83 ? -4.903 -15.032 -10.211 1.00 95.00 83 PHE A C 1
ATOM 641 O O . PHE A 1 83 ? -3.772 -14.773 -9.809 1.00 95.00 83 PHE A O 1
ATOM 648 N N . TRP A 1 84 ? -5.987 -14.556 -9.586 1.00 96.00 84 TRP A N 1
ATOM 649 C CA . TRP A 1 84 ? -5.901 -13.645 -8.439 1.00 96.00 84 TRP A CA 1
ATOM 650 C C . TRP A 1 84 ? -5.091 -14.222 -7.266 1.00 96.00 84 TRP A C 1
ATOM 652 O O . TRP A 1 84 ? -4.552 -13.460 -6.466 1.00 96.00 84 TRP A O 1
ATOM 662 N N . ASN A 1 85 ? -5.030 -15.551 -7.147 1.00 95.38 85 ASN A N 1
ATOM 663 C CA . ASN A 1 85 ? -4.352 -16.290 -6.087 1.00 95.38 85 ASN A CA 1
ATOM 664 C C . ASN A 1 85 ? -3.035 -16.949 -6.517 1.00 95.38 85 ASN A C 1
ATOM 666 O O . ASN A 1 85 ? -2.567 -17.821 -5.793 1.00 95.38 85 ASN A O 1
ATOM 670 N N . ASP A 1 86 ? -2.454 -16.561 -7.654 1.00 96.88 86 ASP A N 1
ATOM 671 C CA . ASP A 1 86 ? -1.129 -17.038 -8.066 1.00 96.88 86 ASP A CA 1
ATOM 672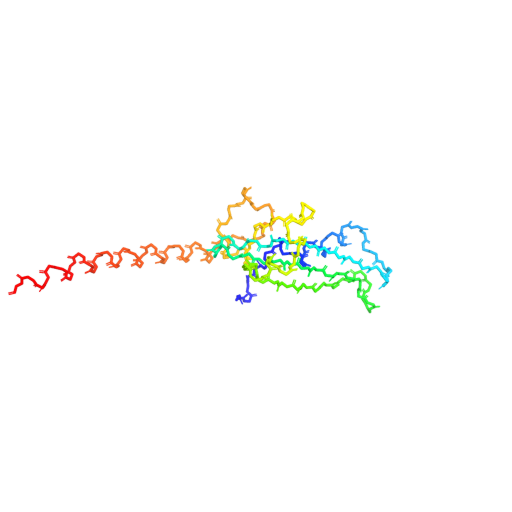 C C . ASP A 1 86 ? -0.089 -16.711 -6.977 1.00 96.88 86 ASP A C 1
ATOM 674 O O . ASP A 1 86 ? -0.054 -15.590 -6.459 1.00 96.88 86 ASP A O 1
ATOM 678 N N . ASP A 1 87 ? 0.754 -17.684 -6.622 1.00 95.50 87 ASP A N 1
ATOM 679 C CA . ASP A 1 87 ? 1.761 -17.548 -5.559 1.00 95.50 87 ASP A CA 1
ATOM 680 C C . ASP A 1 87 ? 2.796 -16.455 -5.860 1.00 95.50 87 ASP A C 1
ATOM 682 O O . ASP A 1 87 ? 3.414 -15.903 -4.949 1.00 95.50 87 ASP A O 1
ATOM 686 N N . ARG A 1 88 ? 2.950 -16.081 -7.136 1.00 95.31 88 ARG A N 1
ATOM 687 C CA . ARG A 1 88 ? 3.807 -14.969 -7.568 1.00 95.31 88 ARG A CA 1
ATOM 688 C C . ARG A 1 88 ? 3.179 -13.599 -7.316 1.00 95.31 88 ARG A C 1
ATOM 690 O O . ARG A 1 88 ? 3.862 -12.596 -7.495 1.00 95.31 88 ARG A O 1
ATOM 697 N N . VAL A 1 89 ? 1.904 -13.533 -6.919 1.00 96.50 89 VAL A N 1
ATOM 698 C CA . VAL A 1 89 ? 1.227 -12.292 -6.524 1.00 96.50 89 VAL A CA 1
ATOM 699 C C . VAL A 1 89 ? 1.170 -12.219 -4.995 1.00 96.50 89 VAL A C 1
ATOM 701 O O . VAL A 1 89 ? 0.238 -12.755 -4.373 1.00 96.50 89 VAL A O 1
ATOM 704 N N . PRO A 1 90 ? 2.140 -11.552 -4.347 1.00 96.88 90 PRO A N 1
ATOM 705 C CA . PRO A 1 90 ? 2.230 -11.544 -2.896 1.00 96.88 90 PRO A CA 1
ATOM 706 C C . PRO A 1 90 ? 1.049 -10.802 -2.267 1.00 96.88 90 PRO A C 1
ATOM 708 O O . PRO A 1 90 ? 0.497 -9.860 -2.842 1.00 96.88 90 PRO A O 1
ATOM 711 N N . VAL A 1 91 ? 0.672 -11.224 -1.060 1.00 97.62 91 VAL A N 1
ATOM 712 C CA . VAL A 1 91 ? -0.207 -10.443 -0.184 1.00 97.62 91 VAL A CA 1
ATOM 713 C C . VAL A 1 91 ? 0.672 -9.543 0.664 1.00 97.62 91 VAL A C 1
ATOM 715 O O . VAL A 1 91 ? 1.519 -10.038 1.401 1.00 97.62 91 VAL A O 1
ATOM 718 N N . ILE A 1 92 ? 0.465 -8.234 0.567 1.00 97.69 92 ILE A N 1
ATOM 719 C CA . ILE A 1 92 ? 1.246 -7.243 1.302 1.00 97.69 92 ILE A CA 1
ATOM 720 C C . ILE A 1 92 ? 0.303 -6.410 2.160 1.00 97.69 92 ILE A C 1
ATOM 722 O O . ILE A 1 92 ? -0.686 -5.855 1.678 1.00 97.69 92 ILE A O 1
ATOM 726 N N . GLU A 1 93 ? 0.634 -6.323 3.443 1.00 98.12 93 GLU A N 1
ATOM 727 C CA . GLU A 1 93 ? -0.043 -5.449 4.391 1.00 98.12 93 GLU A CA 1
ATOM 728 C C . GLU A 1 93 ? 0.363 -3.994 4.161 1.00 98.12 93 GLU A C 1
ATOM 730 O O . GLU A 1 93 ? 1.542 -3.626 4.268 1.00 98.12 93 GLU A O 1
ATOM 735 N N . VAL A 1 94 ? -0.631 -3.166 3.859 1.00 98.00 94 VAL A N 1
ATOM 736 C CA . VAL A 1 94 ? -0.483 -1.746 3.544 1.00 98.00 94 VAL A CA 1
ATOM 737 C C . VAL A 1 94 ? -1.466 -0.909 4.358 1.00 98.00 94 VAL A C 1
ATOM 739 O O . VAL A 1 94 ? -2.377 -1.427 5.001 1.00 98.00 94 VAL A O 1
ATOM 742 N N . ASN A 1 95 ? -1.304 0.408 4.296 1.00 97.62 95 ASN A N 1
ATOM 743 C CA . ASN A 1 95 ? -2.354 1.344 4.682 1.00 97.62 95 ASN A CA 1
ATOM 744 C C . ASN A 1 95 ? -2.311 2.586 3.781 1.00 97.62 95 ASN A C 1
ATOM 746 O O . ASN A 1 95 ? -1.541 2.610 2.824 1.00 97.62 95 ASN A O 1
ATOM 750 N N . GLU A 1 96 ? -3.105 3.613 4.070 1.00 95.88 96 GLU A N 1
ATOM 751 C CA . GLU A 1 96 ? -3.054 4.897 3.359 1.00 95.88 96 GLU A CA 1
ATOM 752 C C . GLU A 1 96 ? -1.706 5.604 3.549 1.00 95.88 96 GLU A C 1
ATOM 754 O O . GLU A 1 96 ? -0.962 5.843 2.594 1.00 95.88 96 GLU A O 1
ATOM 759 N N . THR A 1 97 ? -1.364 5.888 4.803 1.00 97.44 97 THR A N 1
ATOM 760 C CA . THR A 1 97 ? -0.177 6.653 5.192 1.00 97.44 97 THR A CA 1
ATOM 761 C C . THR A 1 97 ? 0.474 6.055 6.431 1.00 97.44 97 THR A C 1
ATOM 763 O O . THR A 1 97 ? -0.128 5.245 7.142 1.00 97.44 97 THR A O 1
ATOM 766 N N . CYS A 1 98 ? 1.731 6.411 6.687 1.00 97.56 98 CYS A N 1
ATOM 767 C CA . CYS A 1 98 ? 2.452 5.948 7.870 1.00 97.56 98 CYS A CA 1
ATOM 768 C C . CYS A 1 98 ? 1.778 6.450 9.158 1.00 97.56 98 CYS A C 1
ATOM 770 O O . CYS A 1 98 ? 1.614 5.684 10.107 1.00 97.56 98 CYS A O 1
ATOM 772 N N . GLU A 1 99 ? 1.311 7.692 9.165 1.00 97.75 99 GLU A N 1
ATOM 773 C CA . GLU A 1 99 ? 0.671 8.368 10.293 1.00 97.75 99 GLU A CA 1
ATOM 774 C C . GLU A 1 99 ? -0.628 7.687 10.724 1.00 97.75 99 GLU A C 1
ATOM 776 O O . GLU A 1 99 ? -0.961 7.685 11.908 1.00 97.75 99 GLU A O 1
ATOM 781 N N . ARG A 1 100 ? -1.338 7.068 9.774 1.00 96.81 100 ARG A N 1
ATOM 782 C CA . ARG A 1 100 ? -2.609 6.355 9.988 1.00 96.81 100 ARG A CA 1
ATOM 783 C C . ARG A 1 100 ? -2.455 4.855 10.211 1.00 96.81 100 ARG A C 1
ATOM 785 O O . ARG A 1 100 ? -3.439 4.166 10.439 1.00 96.81 100 ARG A O 1
ATOM 792 N N . CYS A 1 101 ? -1.249 4.315 10.079 1.00 97.62 101 CYS A N 1
ATOM 793 C CA . CYS A 1 101 ? -1.011 2.874 10.091 1.00 97.62 101 CYS A CA 1
ATOM 794 C C . CYS A 1 101 ? -0.730 2.348 11.499 1.00 97.62 101 CYS A C 1
ATOM 796 O O . CYS A 1 101 ? 0.218 2.812 12.130 1.00 97.62 101 CYS A O 1
ATOM 798 N N . GLY A 1 102 ? -1.474 1.336 11.948 1.00 96.81 102 GLY A N 1
ATOM 799 C CA . GLY A 1 102 ? -1.282 0.672 13.238 1.00 96.81 102 GLY A CA 1
ATOM 800 C C . GLY A 1 102 ? -0.135 -0.339 13.298 1.00 96.81 102 GLY A C 1
ATOM 801 O O . GLY A 1 102 ? 0.201 -0.814 14.380 1.00 96.81 102 GLY A O 1
ATOM 802 N N . LEU A 1 103 ? 0.515 -0.662 12.171 1.00 97.56 103 LEU A N 1
ATOM 803 C CA . LEU A 1 103 ? 1.659 -1.583 12.170 1.00 97.56 103 LEU A CA 1
ATOM 804 C C . LEU A 1 103 ? 2.835 -1.024 12.980 1.00 97.56 103 LEU A C 1
ATOM 806 O O . LEU A 1 103 ? 3.290 0.097 12.731 1.00 97.56 103 LEU A O 1
ATOM 810 N N . SER A 1 104 ? 3.402 -1.830 13.876 1.00 95.69 104 SER A N 1
ATOM 811 C CA . SER A 1 104 ? 4.633 -1.469 14.587 1.00 95.69 104 SER A CA 1
ATOM 812 C C . SER A 1 104 ? 5.831 -1.338 13.635 1.00 95.69 104 SER A C 1
ATOM 814 O O . SER A 1 104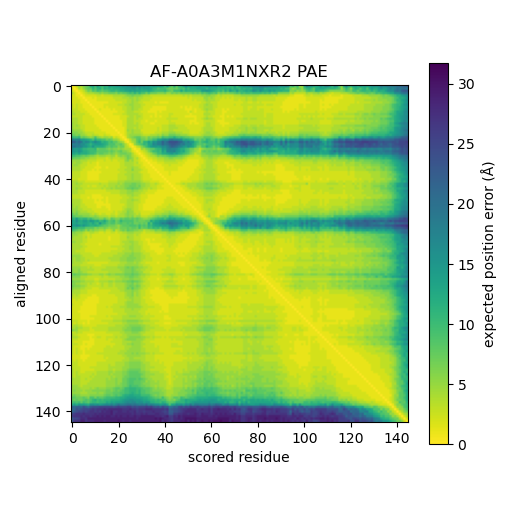 ? 5.831 -1.869 12.523 1.00 95.69 104 SER A O 1
ATOM 816 N N . THR A 1 105 ? 6.903 -0.676 14.079 1.00 93.56 105 THR A N 1
ATOM 817 C CA . THR A 1 105 ? 8.166 -0.593 13.319 1.00 93.56 105 THR A CA 1
ATOM 818 C C . THR A 1 105 ? 8.776 -1.974 13.060 1.00 93.56 105 THR A C 1
ATOM 820 O O . THR A 1 105 ? 9.349 -2.200 12.001 1.00 93.56 105 THR A O 1
ATOM 823 N N . ALA A 1 106 ? 8.590 -2.932 13.977 1.00 95.50 106 ALA A N 1
ATOM 824 C CA . ALA A 1 106 ? 9.024 -4.316 13.779 1.00 95.50 106 ALA A CA 1
ATOM 825 C C . ALA A 1 106 ? 8.226 -5.031 12.671 1.00 95.50 106 ALA A C 1
ATOM 827 O O . ALA A 1 106 ? 8.770 -5.872 11.963 1.00 95.50 106 ALA A O 1
ATOM 828 N N . GLN A 1 107 ? 6.950 -4.676 12.494 1.00 96.94 107 GLN A N 1
ATOM 829 C CA . GLN A 1 107 ? 6.095 -5.211 11.429 1.00 96.94 107 GLN A CA 1
ATOM 830 C C . GLN A 1 107 ? 6.245 -4.450 10.104 1.00 96.94 107 GLN A C 1
ATOM 832 O O . GLN A 1 107 ? 5.842 -4.970 9.063 1.00 96.94 107 GLN A O 1
ATOM 837 N N . CYS A 1 108 ? 6.796 -3.229 10.115 1.00 97.44 108 CYS A N 1
ATOM 838 C CA . CYS A 1 108 ? 6.955 -2.374 8.941 1.00 97.44 108 CYS A CA 1
ATOM 839 C C . CYS A 1 108 ? 8.319 -1.675 8.881 1.00 97.44 108 CYS A C 1
ATOM 841 O O . CYS A 1 108 ? 8.476 -0.550 9.348 1.00 97.44 108 CYS A O 1
ATOM 843 N N . SER A 1 109 ? 9.273 -2.318 8.201 1.00 95.81 109 SER A N 1
ATOM 844 C CA . SER A 1 109 ? 10.605 -1.767 7.904 1.00 95.81 109 SER A CA 1
ATOM 845 C C . SER A 1 109 ? 10.586 -0.552 6.968 1.00 95.81 109 SER A C 1
ATOM 847 O O . SER A 1 109 ? 11.531 0.225 6.951 1.00 95.81 109 SER A O 1
ATOM 849 N N . GLU A 1 110 ? 9.512 -0.378 6.195 1.00 95.88 110 GLU A N 1
ATOM 850 C CA . GLU A 1 110 ? 9.352 0.703 5.211 1.00 95.88 110 GLU A CA 1
ATOM 851 C C . GLU A 1 110 ? 8.681 1.956 5.797 1.00 95.88 110 GLU A C 1
ATOM 853 O O . GLU A 1 110 ? 8.370 2.908 5.074 1.00 95.88 110 GLU A O 1
ATOM 858 N N . ARG A 1 111 ? 8.387 1.942 7.101 1.00 96.81 111 ARG A N 1
ATOM 859 C CA . ARG A 1 111 ? 7.764 3.061 7.806 1.00 96.81 111 ARG A CA 1
ATOM 860 C C . ARG A 1 111 ? 8.725 4.248 7.836 1.00 96.81 111 ARG A C 1
ATOM 862 O O . ARG A 1 111 ? 9.852 4.128 8.301 1.00 96.81 111 ARG A O 1
ATOM 869 N N . VAL A 1 112 ? 8.234 5.409 7.405 1.00 96.75 112 VAL A N 1
ATOM 870 C CA . VAL A 1 112 ? 9.015 6.661 7.376 1.00 96.75 112 VAL A CA 1
ATOM 871 C C . VAL A 1 112 ? 8.507 7.728 8.345 1.00 96.75 112 VAL A C 1
ATOM 873 O O . VAL A 1 112 ? 9.194 8.718 8.559 1.00 96.75 112 VAL A O 1
ATOM 876 N N . ALA A 1 113 ? 7.327 7.528 8.939 1.00 97.44 113 ALA A N 1
ATOM 877 C CA . ALA A 1 113 ? 6.741 8.448 9.910 1.00 97.44 113 ALA A CA 1
ATOM 878 C C . ALA A 1 113 ? 6.053 7.693 11.069 1.00 97.44 113 ALA A C 1
ATOM 880 O O . ALA A 1 113 ? 5.590 6.553 10.882 1.00 97.44 113 ALA A O 1
ATOM 881 N N . PRO A 1 114 ? 5.998 8.287 12.274 1.00 96.88 114 PRO A N 1
ATOM 882 C CA . PRO A 1 114 ? 5.304 7.712 13.425 1.00 96.88 114 PRO A CA 1
ATOM 883 C C . PRO A 1 114 ? 3.776 7.659 13.216 1.00 96.88 114 PRO A C 1
ATOM 885 O O . PRO A 1 114 ? 3.235 8.465 12.464 1.00 96.88 114 PRO A O 1
ATOM 888 N N . PRO A 1 115 ? 3.056 6.727 13.870 1.00 97.31 115 PRO A N 1
ATOM 889 C CA . PRO A 1 115 ? 1.610 6.532 13.711 1.00 97.31 115 PRO A CA 1
ATOM 890 C C . PRO A 1 115 ? 0.784 7.519 14.563 1.00 97.31 115 PRO A C 1
ATOM 892 O O . PRO A 1 115 ? -0.020 7.116 15.406 1.00 97.31 115 PRO A O 1
ATOM 895 N N . GLU A 1 116 ? 1.022 8.821 14.407 1.00 96.62 116 GLU A N 1
ATOM 896 C CA . GLU A 1 116 ? 0.420 9.858 15.261 1.00 96.62 116 GLU A CA 1
ATOM 897 C C . GLU A 1 116 ? -1.106 9.920 15.128 1.00 96.62 116 GLU A C 1
ATOM 899 O O . GLU A 1 116 ? -1.818 9.888 16.134 1.00 96.62 116 GLU A O 1
ATOM 904 N N . ILE A 1 117 ? -1.612 9.933 13.891 1.00 96.56 117 ILE A N 1
ATOM 905 C CA . ILE A 1 117 ? -3.052 9.989 13.609 1.00 96.56 117 ILE A CA 1
ATOM 906 C C . ILE A 1 117 ? -3.728 8.704 14.083 1.00 96.56 117 ILE A C 1
ATOM 908 O O . ILE A 1 117 ? -4.750 8.768 14.758 1.00 96.56 117 ILE A O 1
ATOM 912 N N . PHE A 1 118 ? -3.126 7.545 13.812 1.00 97.06 118 PHE A N 1
ATOM 913 C CA . PHE A 1 118 ? -3.622 6.265 14.313 1.00 97.06 118 PHE A CA 1
ATOM 914 C C . PHE A 1 118 ? -3.746 6.276 15.841 1.00 97.06 118 PHE A C 1
ATOM 916 O O . PHE A 1 118 ? -4.788 5.923 16.384 1.00 97.06 118 PHE A O 1
ATOM 923 N N . THR A 1 119 ? -2.710 6.736 16.548 1.00 97.25 119 THR A N 1
ATOM 924 C CA . THR A 1 119 ? -2.713 6.799 18.018 1.00 97.25 119 THR A CA 1
ATOM 925 C C . THR A 1 119 ? -3.807 7.736 18.531 1.00 97.25 119 THR A C 1
ATOM 927 O O . THR A 1 119 ? -4.509 7.413 19.492 1.00 97.25 119 THR A O 1
ATOM 930 N N . GLN A 1 120 ? -3.993 8.886 17.879 1.00 96.94 120 GLN A N 1
ATOM 931 C CA . GLN A 1 120 ? -5.068 9.820 18.201 1.00 96.94 120 GLN A CA 1
ATOM 932 C C . GLN A 1 120 ? -6.452 9.189 17.990 1.00 96.94 120 GLN A C 1
ATOM 934 O O . GLN A 1 120 ? -7.310 9.310 18.865 1.00 96.94 120 GLN A O 1
ATOM 939 N N . GLU A 1 121 ? -6.660 8.491 16.873 1.00 95.81 121 GLU A N 1
ATOM 940 C CA . GLU A 1 121 ? -7.911 7.796 16.556 1.00 95.81 121 GLU A CA 1
ATOM 941 C C . GLU A 1 121 ? -8.206 6.676 17.566 1.00 95.81 121 GLU A C 1
ATOM 943 O O . GLU A 1 121 ? -9.337 6.573 18.041 1.00 95.81 121 GLU A O 1
ATOM 948 N N . GLN A 1 122 ? -7.204 5.890 17.975 1.00 96.62 122 GLN A N 1
ATOM 949 C CA . GLN A 1 122 ? -7.373 4.872 19.021 1.00 96.62 122 GLN A CA 1
ATOM 950 C C . GLN A 1 122 ? -7.753 5.498 20.367 1.00 96.62 122 GLN A C 1
ATOM 952 O O . GLN A 1 122 ? -8.707 5.061 21.010 1.00 96.62 122 GLN A O 1
ATOM 957 N N . ASN A 1 123 ? -7.064 6.565 20.778 1.00 97.56 123 ASN A N 1
ATOM 958 C CA . ASN A 1 123 ? -7.380 7.271 22.021 1.00 97.56 123 ASN A CA 1
ATOM 959 C C . ASN A 1 123 ? -8.798 7.854 22.004 1.00 97.56 123 ASN A C 1
ATOM 961 O O . ASN A 1 123 ? -9.490 7.830 23.024 1.00 97.56 123 ASN A O 1
ATOM 965 N N . GLN A 1 124 ? -9.235 8.374 20.857 1.00 97.31 124 GLN A N 1
ATOM 966 C CA . GLN A 1 124 ? -10.588 8.888 20.688 1.00 97.31 124 GLN A CA 1
ATOM 967 C C . GLN A 1 124 ? -11.629 7.768 20.796 1.00 97.31 124 GLN A C 1
ATOM 969 O O . GLN A 1 124 ? -12.582 7.914 21.560 1.00 97.31 124 GLN A O 1
ATOM 974 N N . ARG A 1 125 ? -11.410 6.627 20.129 1.00 96.12 125 ARG A N 1
ATOM 975 C CA . ARG A 1 125 ? -12.293 5.451 20.229 1.00 96.12 125 ARG A CA 1
ATOM 976 C C . ARG A 1 125 ? -12.455 4.981 21.672 1.00 96.12 125 ARG A C 1
ATOM 978 O O . ARG A 1 125 ? -13.577 4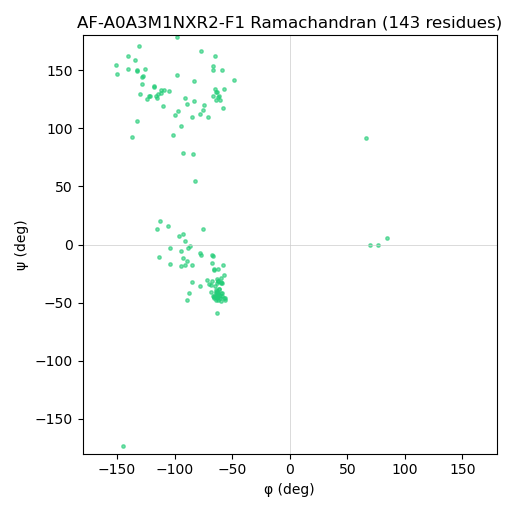.801 22.132 1.00 96.12 125 ARG A O 1
ATOM 985 N N . VAL A 1 126 ? -11.354 4.880 22.419 1.00 97.38 126 VAL A N 1
ATOM 986 C CA . VAL A 1 126 ? -11.387 4.484 23.838 1.00 97.38 126 VAL A CA 1
ATOM 987 C C . VAL A 1 126 ? -12.223 5.457 24.679 1.00 97.38 126 VAL A C 1
ATOM 989 O O . VAL A 1 126 ? -13.005 5.030 25.530 1.00 97.38 126 VAL A O 1
ATOM 992 N N . ARG A 1 127 ? -12.099 6.771 24.443 1.00 97.19 127 ARG A N 1
ATOM 993 C CA . ARG A 1 127 ? -12.896 7.790 25.152 1.00 97.19 127 ARG A CA 1
ATOM 994 C C . ARG A 1 127 ? -14.383 7.689 24.821 1.00 97.19 127 ARG A C 1
ATOM 996 O O . ARG A 1 127 ? -15.211 7.765 25.726 1.00 97.19 127 ARG A O 1
ATOM 1003 N N . GLU A 1 128 ? -14.718 7.512 23.548 1.00 97.50 128 GLU A N 1
ATOM 1004 C CA . GLU A 1 128 ? -16.102 7.364 23.086 1.00 97.50 128 GLU A CA 1
ATOM 1005 C C . GLU A 1 128 ? -16.757 6.103 23.655 1.00 97.50 128 GLU A C 1
ATOM 1007 O O . GLU A 1 128 ? -17.897 6.155 24.115 1.00 97.50 128 GLU A O 1
ATOM 1012 N N . GLU A 1 129 ? -16.034 4.985 23.697 1.00 97.12 129 GLU A N 1
ATOM 1013 C CA . GLU A 1 129 ? -16.509 3.741 24.306 1.00 97.12 129 GLU A CA 1
ATOM 1014 C C . GLU A 1 129 ? -16.739 3.881 25.814 1.00 97.12 129 GLU A C 1
ATOM 1016 O O . GLU A 1 129 ? -17.745 3.387 26.332 1.00 97.12 129 GLU A O 1
ATOM 1021 N N . ALA A 1 130 ? -15.844 4.575 26.521 1.00 96.19 130 ALA A N 1
ATOM 1022 C CA . ALA A 1 130 ? -16.002 4.851 27.947 1.00 96.19 130 ALA A CA 1
ATOM 1023 C C . ALA A 1 130 ? -17.237 5.722 28.221 1.00 96.19 130 ALA A C 1
ATOM 1025 O O . ALA A 1 130 ? -18.041 5.393 29.095 1.00 96.19 130 ALA A O 1
ATOM 1026 N N . LEU A 1 131 ? -17.433 6.787 27.436 1.00 96.38 131 LEU A N 1
ATOM 1027 C CA . LEU A 1 131 ? -18.615 7.643 27.543 1.00 96.38 131 LEU A CA 1
ATOM 1028 C C . LEU A 1 131 ? -19.899 6.866 27.228 1.00 96.38 131 LEU A C 1
ATOM 1030 O O . LEU A 1 131 ? -20.877 6.968 27.965 1.00 96.38 131 LEU A O 1
ATOM 1034 N N . ARG A 1 132 ? -19.889 6.047 26.171 1.00 96.19 132 ARG A N 1
ATOM 1035 C CA . ARG A 1 132 ? -21.031 5.207 25.792 1.00 96.19 132 ARG A CA 1
ATOM 1036 C C . ARG A 1 132 ? -21.424 4.257 26.919 1.00 96.19 132 ARG A C 1
ATOM 1038 O O . ARG A 1 132 ? -22.607 4.117 27.209 1.00 96.19 132 ARG A O 1
ATOM 1045 N N . ARG A 1 133 ? -20.441 3.618 27.555 1.00 95.81 133 ARG A N 1
ATOM 1046 C CA . ARG A 1 133 ? -20.661 2.716 28.692 1.00 95.81 133 ARG A CA 1
ATOM 1047 C C . ARG A 1 133 ? -21.278 3.453 29.877 1.00 95.81 133 ARG A C 1
ATOM 1049 O O . ARG A 1 133 ? -22.301 3.011 30.385 1.00 95.81 133 ARG A O 1
ATOM 1056 N N . PHE A 1 134 ? -20.719 4.609 30.234 1.00 95.25 134 PHE A N 1
ATOM 1057 C CA . PHE A 1 134 ? -21.250 5.457 31.299 1.00 95.25 134 PHE A CA 1
ATOM 1058 C C . PHE A 1 134 ? -22.709 5.860 31.038 1.00 95.25 134 PHE A C 1
ATOM 1060 O O . PHE A 1 134 ? -23.551 5.735 31.925 1.00 95.25 134 PHE A O 1
ATOM 1067 N N . MET A 1 135 ? -23.025 6.289 29.8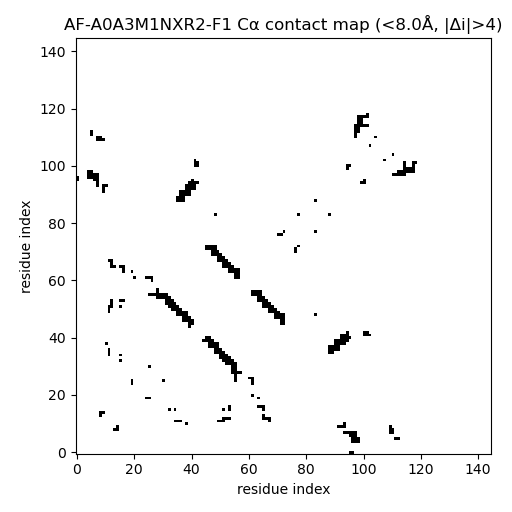10 1.00 94.81 135 MET A N 1
ATOM 1068 C CA . MET A 1 135 ? -24.392 6.638 29.415 1.00 94.81 135 MET A CA 1
ATOM 1069 C C . MET A 1 135 ? -25.349 5.449 29.534 1.00 94.81 135 MET A C 1
ATOM 1071 O O . MET A 1 135 ? -26.447 5.618 30.049 1.00 94.81 135 MET A O 1
ATOM 1075 N N . LEU A 1 136 ? -24.947 4.254 29.087 1.00 94.19 136 LEU A N 1
ATOM 1076 C CA . LEU A 1 136 ? -25.785 3.053 29.179 1.00 94.19 136 LEU A CA 1
ATOM 1077 C C . LEU A 1 136 ? -26.092 2.678 30.636 1.00 94.19 136 LEU A C 1
ATOM 1079 O O . LEU A 1 136 ? -27.240 2.378 30.948 1.00 94.19 136 LEU A O 1
ATOM 1083 N N . GLU A 1 137 ? -25.101 2.752 31.526 1.00 92.06 137 GLU A N 1
ATOM 1084 C CA . GLU A 1 137 ? -25.267 2.449 32.955 1.00 92.06 137 GLU A CA 1
ATOM 1085 C C . GLU A 1 137 ? -26.226 3.435 33.653 1.00 92.06 137 GLU A C 1
ATOM 1087 O O . GLU A 1 137 ? -27.067 3.016 34.451 1.00 92.06 137 GLU A O 1
ATOM 1092 N N . HIS A 1 138 ? -26.156 4.727 33.310 1.00 85.75 138 HIS A N 1
ATOM 1093 C CA . HIS A 1 138 ? -26.896 5.796 34.001 1.00 85.75 138 HIS A CA 1
ATOM 1094 C C . HIS A 1 138 ? -28.241 6.166 33.350 1.00 85.75 138 HIS A C 1
ATOM 1096 O O . HIS A 1 138 ? -29.095 6.753 34.007 1.00 85.75 138 HIS A O 1
ATOM 1102 N N . LEU A 1 139 ? -28.472 5.815 32.080 1.00 72.75 139 LEU A N 1
ATOM 1103 C CA . LEU A 1 139 ? -29.798 5.927 31.456 1.00 72.75 139 LEU A CA 1
ATOM 1104 C C . LEU A 1 139 ? -30.711 4.773 31.892 1.00 72.75 139 LEU A C 1
ATOM 1106 O O . LEU A 1 139 ? -31.885 5.004 32.150 1.00 72.75 139 LEU A O 1
ATOM 1110 N N . SER A 1 140 ? -30.172 3.560 32.083 1.00 59.16 140 SER A N 1
ATOM 1111 C CA . SER A 1 140 ? -30.961 2.420 32.583 1.00 59.16 140 SER A CA 1
ATOM 1112 C C . SER A 1 140 ? -31.440 2.555 34.033 1.00 59.16 140 SER A C 1
ATOM 1114 O O . SER A 1 140 ? -32.324 1.815 34.445 1.00 59.16 140 SER A O 1
ATOM 1116 N N . SER A 1 141 ? -30.868 3.482 34.8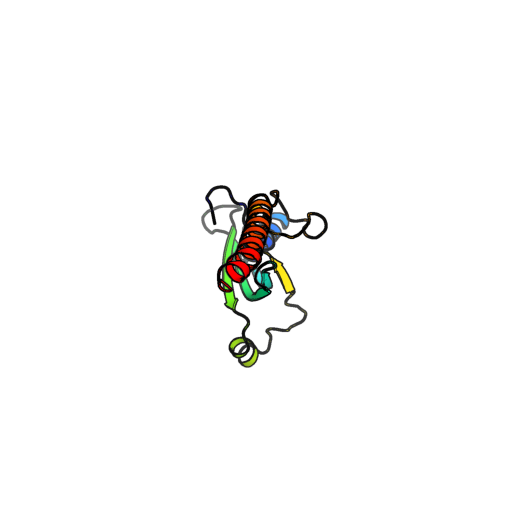07 1.00 57.72 141 SER A N 1
ATOM 1117 C CA . SER A 1 141 ? -31.261 3.744 36.198 1.00 57.72 141 SER A CA 1
ATOM 1118 C C . SER A 1 141 ? -32.347 4.821 36.330 1.00 57.72 141 SER A C 1
ATOM 1120 O O . SER A 1 141 ? -33.006 4.870 37.364 1.00 57.72 141 SER A O 1
ATOM 1122 N N . ASN A 1 142 ? -32.569 5.642 35.294 1.00 56.00 142 ASN A N 1
ATOM 1123 C CA . ASN A 1 142 ? -33.571 6.718 35.296 1.00 56.00 142 ASN A CA 1
ATOM 1124 C C . ASN A 1 142 ? -34.946 6.305 34.733 1.00 56.00 142 ASN A C 1
ATOM 1126 O O . ASN A 1 142 ? -35.898 7.055 34.902 1.00 56.00 142 ASN A O 1
ATOM 1130 N N . ASP A 1 143 ? -35.068 5.137 34.094 1.00 54.88 143 ASP A N 1
ATOM 1131 C CA . ASP A 1 143 ? -36.341 4.618 33.551 1.00 54.88 143 ASP A CA 1
ATOM 1132 C C . ASP A 1 143 ? -37.094 3.696 34.545 1.00 54.88 143 ASP A C 1
ATOM 1134 O O . ASP A 1 143 ? -38.061 3.027 34.177 1.00 54.88 143 ASP A O 1
ATOM 1138 N N . SER A 1 144 ? -36.638 3.624 35.802 1.00 51.16 144 SER A N 1
ATOM 1139 C CA . SER A 1 144 ? -37.199 2.765 36.864 1.00 51.16 144 SER A CA 1
ATOM 1140 C C . SER A 1 144 ? -37.826 3.517 38.055 1.00 51.16 144 SER A C 1
ATOM 1142 O O . SER A 1 144 ? -38.130 2.882 39.066 1.00 51.16 144 SER A O 1
ATOM 1144 N N . GLU A 1 145 ? -38.060 4.827 37.931 1.00 44.22 145 GLU A N 1
ATOM 1145 C CA . GLU A 1 145 ? -38.964 5.620 38.798 1.00 44.22 145 GLU A CA 1
ATOM 1146 C C . GLU A 1 145 ? -40.270 5.961 38.066 1.00 44.22 145 GLU A C 1
ATOM 1148 O O . GLU A 1 145 ? -41.327 5.966 38.740 1.00 44.22 145 GLU A O 1
#

pLDDT: mean 91.27, std 10.98, range [44.22, 98.38]

Mean predicted aligned error: 6.0 Å

Sequence (145 aa):
IGLNEHYCRRWLSISVLRE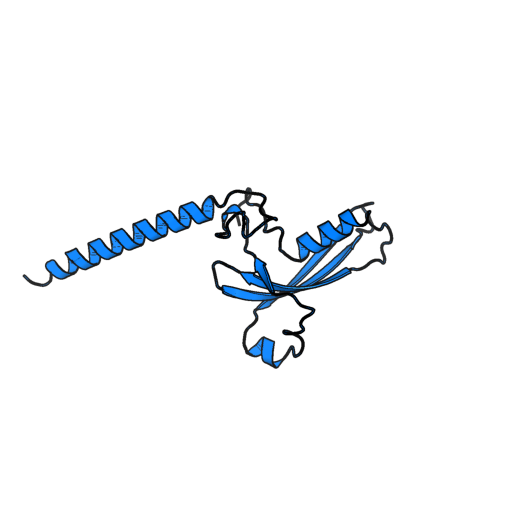MAADGGSTDPTETRVAAQRSRFVETGAEFFTITVARPLALSQGGHSSISLGFLMNDAFKRVVRFWNDDRVPVIEVNETCERCGLSTAQCSERVAPPEIFTQEQNQRVREEALRRFMLEHLSSNDSE

Nearest PDB structures (foldseek):
  7t4s-assembly1_D  TM=2.755E-01  e=1.309E+00  Human betaherpesvirus 5
  7t4r-assembly1_N  TM=2.918E-01  e=1.486E+00  Human betaherpesvirus 5
  7m22-assembly1_D  TM=2.903E-01  e=2.314E+00  Human betaherpesvirus 5
  5vod-assembly1_D  TM=3.041E-01  e=3.384E+00  Human herpesvirus 5 strain Merlin
  7m30-assembly1_D  TM=2.531E-01  e=1.914E+00  Human betaherpesvirus 5

Secondary structure (DSSP, 8-state):
--TT--B-TTSHHHHHHHHHHHTT----TT--EEEEEEEEETTT--EEEEEEEEEE-TTSTT-EEEEEEEEE--HHHHHH-TTTT-TTS-EEEE-SBSTT----TTT-TT--S--HHHHHHHHHHHHHHHHHHHHHHHHTTTS--

Foldseek 3Di:
DDPPFAFWCPPPQNVVLVVCLVVVHDPPQPDKDKAWAFEQEPPPRWTWTKIKIKGADPVDRSHMGMDIDIDTDDPVCCVPVVCSPPPRHYYDYGHGGLLQDPDDCVRPVRRDDHVVVNVVVVVVVVVVVVVVVVCVVVVVVVVPD

Radius of gyration: 21.37 Å; Cα contacts (8 Å, |Δi|>4): 214; chains: 1; bounding box: 60×35×63 Å

Solvent-accessible surface area (backbone atoms only — not comparable to full-atom values): 8383 Å² total; per-residue (Å²): 136,64,97,88,58,48,67,33,52,73,39,62,48,50,41,55,54,50,52,47,56,70,74,70,38,68,78,53,65,79,49,71,49,75,51,55,36,32,40,30,27,72,90,77,67,50,41,25,46,32,40,25,44,33,32,37,39,88,89,36,91,78,37,71,49,58,48,66,52,72,41,72,65,45,72,70,46,56,72,70,46,80,64,75,76,40,85,85,40,46,80,44,79,34,50,75,23,25,27,60,27,83,68,49,66,92,77,33,84,68,61,85,51,68,38,58,55,31,52,52,52,52,55,47,51,55,51,53,52,52,50,52,49,52,49,56,64,58,53,68,62,66,78,76,122